Protein AF-A0A2N5J720-F1 (afdb_monomer_lite)

Foldseek 3Di:
DDQDFDDDDPDDPPGDGLVLAPDLVLLLLLLVLVCCLVPADLVLQLVQLLVQLVVLCVVDDDPVLVVLSVLSNVQSPDPDSVSVVCLCNPSDPNSSSSSVSPSRVPVDDPVVSVVSVVVSVVSNCRNVPDCPDPPDDD

Sequence (138 aa):
MKAGHVPGWAGGDAVVDVADFRGLEEYRQWLLMFRLLRDYPEGLIRSRGLARLPRIEARVRGSYYHGLVAEWRETLKDPDPDRLRSVALDVSQKGIDMRSIMPFAGVMGREDLMRVIGDSRNEWGKGFGIRRGPFAHR

Secondary structure (DSSP, 8-state):
-----PPPPTTS-----GGGSSSHHHHHHHHHHHHHHHHS-HHHHHHHHHHHHHHHHTT--SHHHHHHHHHHHHHHH-S-HHHHHHHHH--SHHHHHHHHS-TTTTTS-HHHHHHHHHHHHHHHHHHTT----S----

Organism: NCBI:txid2020964

Radius of gyration: 16.81 Å; chains: 1; bounding box: 58×27×43 Å

Structure (mmCIF, N/CA/C/O backbone):
data_AF-A0A2N5J720-F1
#
_entry.id   AF-A0A2N5J720-F1
#
loop_
_atom_site.group_PDB
_atom_site.id
_atom_site.type_symbol
_atom_site.label_atom_id
_atom_site.label_alt_id
_atom_site.label_comp_id
_atom_site.label_asym_id
_atom_site.label_entity_id
_atom_site.label_seq_id
_atom_site.pdbx_PDB_ins_code
_atom_site.Cartn_x
_atom_site.Cartn_y
_atom_site.Cartn_z
_atom_site.occupancy
_atom_site.B_iso_or_equiv
_atom_site.auth_seq_id
_atom_site.auth_comp_id
_atom_site.auth_asym_id
_atom_site.auth_atom_id
_atom_site.pdbx_PDB_model_num
ATOM 1 N N . MET A 1 1 ? 17.431 11.285 -24.023 1.00 28.83 1 MET A N 1
ATOM 2 C CA . MET A 1 1 ? 16.256 10.558 -24.550 1.00 28.83 1 MET A CA 1
ATOM 3 C C . MET A 1 1 ? 15.566 9.857 -23.388 1.00 28.83 1 MET A C 1
ATOM 5 O O . MET A 1 1 ? 16.245 9.129 -22.684 1.00 28.83 1 MET A O 1
ATOM 9 N N . LYS A 1 2 ? 14.275 10.190 -23.214 1.00 30.75 2 LYS A N 1
ATOM 10 C CA . LYS A 1 2 ? 13.207 9.675 -22.328 1.00 30.75 2 LYS A CA 1
ATOM 11 C C . LYS A 1 2 ? 13.585 9.238 -20.898 1.00 30.75 2 LYS A C 1
ATOM 13 O O . LYS A 1 2 ? 14.159 8.173 -20.698 1.00 30.75 2 LYS A O 1
ATOM 18 N N . ALA A 1 3 ? 13.174 10.068 -19.929 1.00 36.22 3 ALA A N 1
ATOM 19 C CA . ALA A 1 3 ? 12.994 9.694 -18.526 1.00 36.22 3 ALA A CA 1
ATOM 20 C C . ALA A 1 3 ? 12.171 8.398 -18.423 1.00 36.22 3 ALA A C 1
ATOM 22 O O . ALA A 1 3 ? 11.389 8.090 -19.330 1.00 36.22 3 ALA A O 1
ATOM 23 N N . GLY A 1 4 ? 12.409 7.614 -17.370 1.00 37.38 4 GLY A N 1
ATOM 24 C CA . GLY A 1 4 ? 11.773 6.317 -17.143 1.00 37.38 4 GLY A CA 1
ATOM 25 C C . GLY A 1 4 ? 10.255 6.451 -17.094 1.00 37.38 4 GLY A C 1
ATOM 26 O O . GLY A 1 4 ? 9.690 6.770 -16.061 1.00 37.38 4 GLY A O 1
ATOM 27 N N . HIS A 1 5 ? 9.609 6.225 -18.233 1.00 43.03 5 HIS A N 1
ATOM 28 C CA . HIS A 1 5 ? 8.168 6.321 -18.383 1.00 43.03 5 HIS A CA 1
ATOM 29 C C . HIS A 1 5 ? 7.509 5.068 -17.804 1.00 43.03 5 HIS A C 1
ATOM 31 O O . HIS A 1 5 ? 7.657 3.979 -18.365 1.00 43.03 5 HIS A O 1
ATOM 37 N N . VAL A 1 6 ? 6.777 5.225 -16.703 1.00 48.72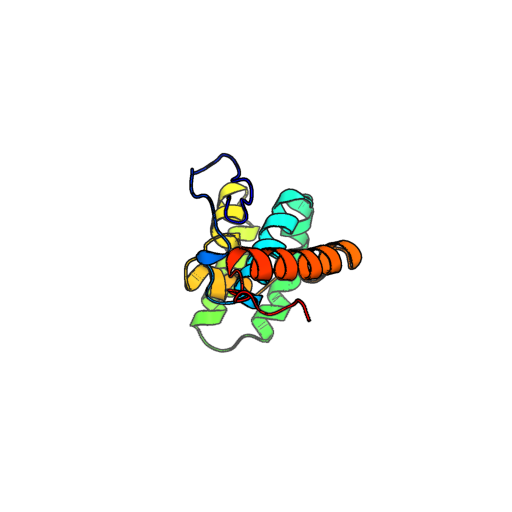 6 VAL A N 1
ATOM 38 C CA . VAL A 1 6 ? 5.854 4.205 -16.196 1.00 48.72 6 VAL A CA 1
ATOM 39 C C . VAL A 1 6 ? 4.466 4.532 -16.769 1.00 48.72 6 VAL A C 1
ATOM 41 O O . VAL A 1 6 ? 3.989 5.648 -16.566 1.00 48.72 6 VAL A O 1
ATOM 44 N N . PRO A 1 7 ? 3.818 3.629 -17.531 1.00 41.50 7 PRO A N 1
ATOM 45 C CA . PRO A 1 7 ? 2.522 3.915 -18.142 1.00 41.50 7 PRO A CA 1
ATOM 46 C C . PRO A 1 7 ? 1.456 4.232 -17.086 1.00 41.50 7 PRO A C 1
ATOM 48 O O . PRO A 1 7 ? 1.201 3.416 -16.197 1.00 41.50 7 PRO A O 1
ATOM 51 N N . GLY A 1 8 ? 0.830 5.406 -17.211 1.00 38.75 8 GLY A N 1
ATOM 52 C CA . GLY A 1 8 ? -0.324 5.818 -16.413 1.00 38.75 8 GLY A CA 1
ATOM 53 C C . GLY A 1 8 ? -1.569 5.002 -16.770 1.00 38.75 8 GLY A C 1
ATOM 54 O O . GLY A 1 8 ? -1.801 4.678 -17.936 1.00 38.75 8 GLY A O 1
ATOM 55 N N . TRP A 1 9 ? -2.350 4.638 -15.754 1.00 49.06 9 TRP A N 1
ATOM 56 C CA . TRP A 1 9 ? -3.625 3.939 -15.913 1.00 49.06 9 TRP A CA 1
ATOM 57 C C . TRP A 1 9 ? -4.767 4.950 -16.083 1.00 49.06 9 TRP A C 1
ATOM 59 O O . TRP A 1 9 ? -4.774 5.999 -15.442 1.00 49.06 9 TRP A O 1
ATOM 69 N N . ALA A 1 10 ? -5.720 4.627 -16.959 1.00 39.78 10 ALA A N 1
ATOM 70 C CA . ALA A 1 10 ? -6.844 5.488 -17.315 1.00 39.78 10 ALA A CA 1
ATOM 71 C C . ALA A 1 10 ? -7.727 5.791 -16.089 1.00 39.78 10 ALA A C 1
ATOM 73 O O . ALA A 1 10 ? -8.259 4.876 -15.466 1.00 39.78 10 ALA A O 1
ATOM 74 N N . GLY A 1 11 ? -7.858 7.078 -15.756 1.00 37.00 11 GLY A N 1
ATOM 75 C CA . GLY A 1 11 ? -8.601 7.580 -14.591 1.00 37.00 11 GLY A CA 1
ATOM 76 C C . GLY A 1 11 ? -8.141 8.962 -14.109 1.00 37.00 11 GLY A C 1
ATOM 77 O O . GLY A 1 11 ? -8.870 9.645 -13.399 1.00 37.00 11 GLY A O 1
ATOM 78 N N . GLY A 1 12 ? -6.964 9.410 -14.547 1.00 39.06 12 GLY A N 1
ATOM 79 C CA . GLY A 1 12 ? -6.474 10.777 -14.399 1.00 39.06 12 GLY A CA 1
ATOM 80 C C . GLY A 1 12 ? -5.048 10.859 -14.932 1.00 39.06 12 GLY A C 1
ATOM 81 O O . GLY A 1 12 ? -4.215 10.040 -14.559 1.00 39.06 12 GLY A O 1
ATOM 82 N 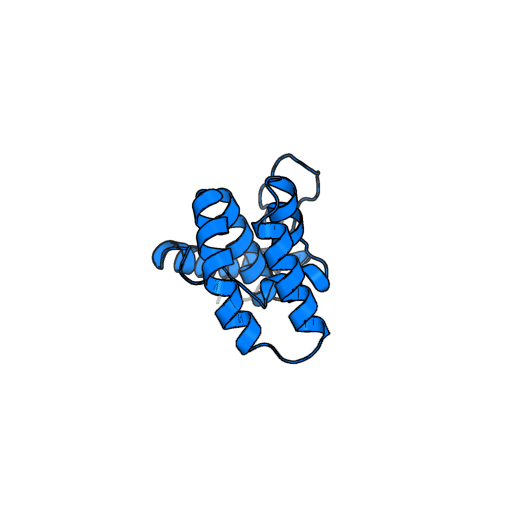N . ASP A 1 13 ? -4.776 11.817 -15.815 1.00 41.16 13 ASP A N 1
ATOM 83 C CA . ASP A 1 13 ? -3.532 11.983 -16.590 1.00 41.16 13 ASP A CA 1
ATOM 84 C C . ASP A 1 13 ? -2.273 12.335 -15.761 1.00 41.16 13 ASP A C 1
ATOM 86 O O . ASP A 1 13 ? -1.335 12.959 -16.259 1.00 41.16 13 ASP A O 1
ATOM 90 N N . ALA A 1 14 ? -2.212 11.949 -14.487 1.00 51.72 14 ALA A N 1
ATOM 91 C CA . ALA A 1 14 ? -1.008 12.083 -13.682 1.00 51.72 14 ALA A CA 1
ATOM 92 C C . ALA A 1 14 ? -0.038 10.944 -14.028 1.00 51.72 14 ALA A C 1
ATOM 94 O O . ALA A 1 14 ? -0.102 9.838 -13.488 1.00 51.72 14 ALA A O 1
ATOM 95 N N . VAL A 1 15 ? 0.867 11.220 -14.965 1.00 64.44 15 VAL A N 1
ATOM 96 C CA . VAL A 1 15 ? 2.057 10.395 -15.188 1.00 64.44 15 VAL A CA 1
ATOM 97 C C . VAL A 1 15 ? 2.943 10.536 -13.951 1.00 64.44 15 VAL A C 1
ATOM 99 O O . VAL A 1 15 ? 3.504 11.603 -13.730 1.00 64.44 15 VAL A O 1
ATOM 102 N N . VAL A 1 16 ? 3.043 9.474 -13.151 1.00 73.62 16 VAL A N 1
ATOM 103 C CA . VAL A 1 16 ? 3.946 9.423 -11.993 1.00 73.62 16 VAL A CA 1
ATOM 104 C C . VAL A 1 16 ? 5.357 9.093 -12.484 1.00 73.62 16 VAL A C 1
ATOM 106 O O . VAL A 1 16 ? 5.580 8.032 -13.075 1.00 73.62 16 VAL A O 1
ATOM 109 N N . ASP A 1 17 ? 6.303 9.999 -12.253 1.00 80.88 17 ASP A N 1
ATOM 110 C CA . ASP A 1 17 ? 7.725 9.827 -12.552 1.00 80.88 17 ASP A CA 1
ATOM 111 C C . ASP A 1 17 ? 8.479 9.395 -11.283 1.00 80.88 17 ASP A C 1
ATOM 113 O O . ASP A 1 17 ? 8.135 9.742 -10.156 1.00 80.88 17 ASP A O 1
ATOM 117 N N . VAL A 1 18 ? 9.575 8.662 -11.461 1.00 82.50 18 VAL A N 1
ATOM 118 C CA . VAL A 1 18 ? 10.556 8.367 -10.407 1.00 82.50 18 VAL A CA 1
ATOM 119 C C . VAL A 1 18 ? 11.017 9.649 -9.694 1.00 82.50 18 VAL A C 1
ATOM 121 O O . VAL A 1 18 ? 11.311 9.612 -8.498 1.00 82.50 18 VAL A O 1
ATOM 124 N N . ALA A 1 19 ? 11.074 10.774 -10.413 1.00 82.38 19 ALA A N 1
ATOM 125 C CA . ALA A 1 19 ? 11.438 12.084 -9.877 1.00 82.38 19 ALA A CA 1
ATOM 126 C C . ALA A 1 19 ? 10.423 12.673 -8.876 1.00 82.38 19 ALA A C 1
ATOM 128 O O . ALA A 1 19 ? 10.796 13.572 -8.122 1.00 82.38 19 ALA A O 1
ATOM 129 N N . ASP A 1 20 ? 9.187 12.163 -8.825 1.00 83.50 20 ASP A N 1
ATOM 130 C CA . ASP A 1 20 ? 8.163 12.611 -7.867 1.00 83.50 20 ASP A CA 1
ATOM 131 C C . ASP A 1 20 ? 8.442 12.122 -6.439 1.00 83.50 20 ASP A C 1
ATOM 133 O O . ASP A 1 20 ? 7.853 12.612 -5.475 1.00 83.50 20 ASP A O 1
ATOM 137 N N . PHE A 1 21 ? 9.357 11.162 -6.289 1.00 88.50 21 PHE A N 1
ATOM 138 C CA . PHE A 1 21 ? 9.658 10.523 -5.018 1.00 88.50 21 PHE A CA 1
ATOM 139 C C . PHE A 1 21 ? 10.951 11.053 -4.409 1.00 88.50 21 PHE A C 1
ATOM 141 O O . PHE A 1 21 ? 11.961 11.261 -5.083 1.00 88.50 21 PHE A O 1
ATOM 148 N N . ARG A 1 22 ? 10.970 11.179 -3.081 1.00 88.00 22 ARG A N 1
ATOM 149 C CA . ARG A 1 22 ? 12.142 11.704 -2.351 1.00 88.00 22 ARG A CA 1
ATOM 150 C C . ARG A 1 22 ? 13.283 10.701 -2.212 1.00 88.00 22 ARG A C 1
ATOM 152 O O . ARG A 1 22 ? 14.402 11.074 -1.864 1.00 88.00 22 ARG A O 1
ATOM 159 N N . GLY A 1 23 ? 13.009 9.422 -2.445 1.00 90.56 23 GLY A N 1
ATOM 160 C CA . GLY A 1 23 ? 13.990 8.360 -2.291 1.00 90.56 23 GLY A CA 1
ATOM 161 C C . GLY A 1 23 ? 13.538 7.029 -2.879 1.00 90.56 23 GLY A C 1
ATOM 162 O O . GLY A 1 23 ? 12.349 6.766 -3.049 1.00 90.56 23 GLY A O 1
ATOM 163 N N . LEU A 1 24 ? 14.514 6.150 -3.113 1.00 90.88 24 LEU A N 1
ATOM 164 C CA . LEU A 1 24 ? 14.297 4.808 -3.655 1.00 90.88 24 LEU A CA 1
ATOM 165 C C . LEU A 1 24 ? 13.293 3.986 -2.838 1.00 90.88 24 LEU A C 1
ATOM 167 O O . LEU A 1 24 ? 12.557 3.186 -3.405 1.00 90.88 24 LEU A O 1
ATOM 171 N N . GLU A 1 25 ? 13.286 4.132 -1.514 1.00 91.38 25 GLU A N 1
ATOM 172 C CA . GLU A 1 25 ? 12.358 3.382 -0.662 1.00 91.38 25 GLU A CA 1
ATOM 173 C C . GLU A 1 25 ? 10.912 3.854 -0.843 1.00 91.38 25 GLU A C 1
ATOM 175 O O . GLU A 1 25 ? 10.012 3.030 -0.970 1.00 91.38 25 GLU A O 1
ATOM 180 N N . GLU A 1 26 ? 10.701 5.166 -0.952 1.00 91.38 26 GLU A N 1
ATOM 181 C CA . GLU A 1 26 ? 9.388 5.757 -1.217 1.00 91.38 26 GLU A CA 1
ATOM 182 C C . GLU A 1 26 ? 8.851 5.302 -2.581 1.00 91.38 26 GLU A C 1
ATOM 184 O O . GLU A 1 26 ? 7.727 4.801 -2.681 1.00 91.38 26 GLU A O 1
ATOM 189 N N . TYR A 1 27 ? 9.709 5.357 -3.607 1.00 92.19 27 TYR A N 1
ATOM 190 C CA . TYR A 1 27 ? 9.394 4.849 -4.937 1.00 92.19 27 TYR A CA 1
ATOM 191 C C . TYR A 1 27 ? 9.086 3.349 -4.927 1.00 92.19 27 TYR A C 1
ATOM 193 O O . TYR A 1 27 ? 8.111 2.897 -5.521 1.00 92.19 27 TYR A O 1
ATOM 201 N N . ARG A 1 28 ? 9.887 2.548 -4.216 1.00 92.81 28 ARG A N 1
ATOM 202 C CA . ARG A 1 28 ? 9.678 1.099 -4.110 1.00 92.81 28 ARG A CA 1
ATOM 203 C C . ARG A 1 28 ? 8.341 0.768 -3.460 1.00 92.81 28 ARG A C 1
ATOM 205 O O . ARG A 1 28 ? 7.666 -0.145 -3.927 1.00 92.81 28 ARG A O 1
ATOM 212 N N . GLN A 1 29 ? 7.965 1.474 -2.397 1.00 92.50 29 GLN A N 1
ATOM 213 C CA . GLN A 1 29 ? 6.681 1.272 -1.728 1.00 92.50 29 GLN A CA 1
ATOM 214 C C . GLN A 1 29 ? 5.515 1.608 -2.658 1.00 92.50 29 GLN A C 1
ATOM 216 O O . GLN A 1 29 ? 4.543 0.854 -2.711 1.00 92.50 29 GLN A O 1
ATOM 221 N N . TRP A 1 30 ? 5.626 2.695 -3.425 1.00 93.56 30 TRP A N 1
ATOM 222 C CA . TRP A 1 30 ? 4.644 3.035 -4.451 1.00 93.56 30 TRP A CA 1
ATOM 223 C C . TRP A 1 30 ? 4.576 1.972 -5.554 1.00 93.56 30 TRP A C 1
ATOM 225 O O . TRP A 1 30 ? 3.493 1.477 -5.855 1.00 93.56 30 TRP A O 1
ATOM 235 N N . LEU A 1 31 ? 5.719 1.536 -6.092 1.00 93.00 31 LEU A N 1
ATOM 236 C CA . LEU A 1 31 ? 5.781 0.527 -7.153 1.00 93.00 31 LEU A CA 1
ATOM 237 C C . LEU A 1 31 ? 5.216 -0.820 -6.690 1.00 93.00 31 LEU A C 1
ATOM 239 O O . LEU A 1 31 ? 4.538 -1.507 -7.455 1.00 93.00 31 LEU A O 1
ATOM 243 N N . LEU A 1 32 ? 5.464 -1.191 -5.431 1.00 93.12 32 LEU A N 1
ATOM 244 C CA . LEU A 1 32 ? 4.867 -2.369 -4.811 1.00 93.12 32 LEU A CA 1
ATOM 245 C C . LEU A 1 32 ? 3.342 -2.253 -4.818 1.00 93.12 32 LEU A C 1
ATOM 247 O O . LEU A 1 32 ? 2.679 -3.176 -5.283 1.00 93.12 32 LEU A O 1
ATOM 251 N N . MET A 1 33 ? 2.793 -1.123 -4.364 1.00 93.00 33 MET A N 1
ATOM 252 C CA . MET A 1 33 ? 1.348 -0.881 -4.366 1.00 93.00 33 MET A CA 1
ATOM 253 C C . MET A 1 33 ? 0.755 -0.883 -5.774 1.00 93.00 33 MET A C 1
ATOM 255 O O . MET A 1 33 ? -0.271 -1.521 -6.002 1.00 93.00 33 MET A O 1
ATOM 259 N N . PHE A 1 34 ? 1.421 -0.233 -6.724 1.00 93.06 34 PHE A N 1
ATOM 260 C CA . PHE A 1 34 ? 1.007 -0.197 -8.121 1.00 93.06 34 PHE A CA 1
ATOM 261 C C . PHE A 1 34 ? 0.907 -1.604 -8.713 1.00 93.06 34 PHE A C 1
ATOM 263 O O . PHE A 1 34 ? -0.132 -1.978 -9.255 1.00 93.06 34 PHE A O 1
ATOM 270 N N . ARG A 1 35 ? 1.951 -2.427 -8.556 1.00 93.44 35 ARG A N 1
ATOM 271 C CA . ARG A 1 35 ? 1.936 -3.805 -9.071 1.00 93.44 35 ARG A CA 1
ATOM 272 C C . ARG A 1 35 ? 0.978 -4.705 -8.318 1.00 93.44 35 ARG A C 1
ATOM 274 O O . ARG A 1 35 ? 0.343 -5.546 -8.937 1.00 93.44 35 ARG A O 1
ATOM 281 N N . LEU A 1 36 ? 0.832 -4.508 -7.009 1.00 93.44 36 LEU A N 1
ATOM 282 C CA . LEU A 1 36 ? -0.163 -5.227 -6.227 1.00 93.44 36 LEU A CA 1
ATOM 283 C C . LEU A 1 36 ? -1.564 -4.996 -6.808 1.00 93.44 36 LEU A C 1
ATOM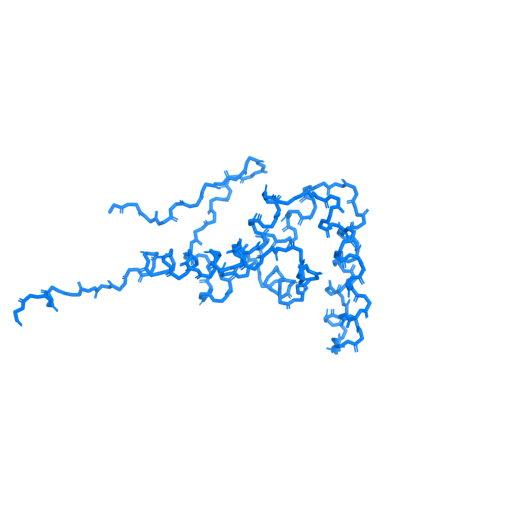 285 O O . LEU A 1 36 ? -2.254 -5.960 -7.108 1.00 93.44 36 LEU A O 1
ATOM 289 N N . LEU A 1 37 ? -1.958 -3.738 -7.018 1.00 92.31 37 LEU A N 1
ATOM 290 C CA . LEU A 1 37 ? -3.283 -3.387 -7.539 1.00 92.31 37 LEU A CA 1
ATOM 291 C C . LEU A 1 37 ? -3.490 -3.777 -9.006 1.00 92.31 37 LEU A C 1
ATOM 293 O O . LEU A 1 37 ? -4.624 -4.006 -9.417 1.00 92.31 37 LEU A O 1
ATOM 297 N N . ARG A 1 38 ? -2.411 -3.840 -9.791 1.00 92.25 38 ARG A N 1
ATOM 298 C CA . ARG A 1 38 ? -2.449 -4.227 -11.205 1.00 92.25 38 ARG A CA 1
ATOM 299 C C . ARG A 1 38 ? -2.524 -5.743 -11.400 1.00 92.25 38 ARG A C 1
ATOM 301 O O . ARG A 1 38 ? -3.269 -6.201 -12.259 1.00 92.25 38 ARG A O 1
ATOM 308 N N . ASP A 1 39 ? -1.734 -6.500 -10.639 1.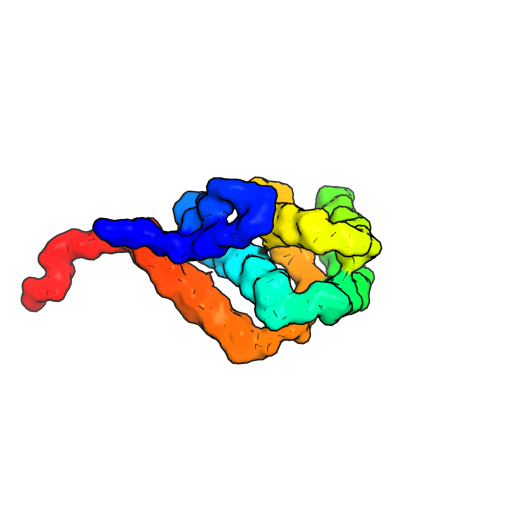00 93.56 39 ASP A N 1
ATOM 309 C CA . ASP A 1 39 ? -1.459 -7.916 -10.921 1.00 93.56 39 ASP A CA 1
ATOM 310 C C . ASP A 1 39 ? -2.255 -8.880 -10.026 1.00 93.56 39 ASP A C 1
ATOM 312 O O . ASP A 1 39 ? -2.358 -10.065 -10.343 1.00 93.56 39 ASP A O 1
ATOM 316 N N . TYR A 1 40 ? -2.816 -8.403 -8.908 1.00 93.19 40 TYR A N 1
ATOM 317 C CA . TYR A 1 40 ? -3.520 -9.245 -7.941 1.00 93.19 40 TYR A CA 1
ATOM 318 C C . TYR A 1 40 ? -5.024 -8.944 -7.907 1.00 93.19 40 TYR A C 1
ATOM 320 O O . TYR A 1 40 ? -5.426 -7.784 -8.002 1.00 93.19 40 TYR A O 1
ATOM 328 N N . PRO A 1 41 ? -5.884 -9.963 -7.702 1.00 94.12 41 PRO A N 1
ATOM 329 C CA . PRO A 1 41 ? -7.323 -9.749 -7.599 1.00 94.12 41 PRO A CA 1
ATOM 330 C C . PRO A 1 41 ? -7.683 -8.832 -6.429 1.00 94.12 41 PRO A C 1
ATOM 332 O O . PRO A 1 41 ? -7.292 -9.081 -5.286 1.00 94.12 41 PRO A O 1
ATOM 335 N N . GLU A 1 42 ? -8.508 -7.821 -6.682 1.00 92.25 42 GLU A N 1
ATOM 336 C CA . GLU A 1 42 ? -8.889 -6.832 -5.670 1.00 92.25 42 GLU A CA 1
ATOM 337 C C . GLU A 1 42 ? -9.544 -7.462 -4.431 1.00 92.25 42 GLU A C 1
ATOM 339 O O . GLU A 1 42 ? -9.215 -7.107 -3.300 1.00 92.25 42 GLU A O 1
ATOM 344 N N . GLY A 1 43 ? -10.397 -8.476 -4.613 1.00 93.88 43 GLY A N 1
ATOM 345 C CA . GLY A 1 43 ? -11.001 -9.208 -3.495 1.00 93.88 43 GLY A CA 1
ATOM 346 C C . GLY A 1 43 ? -9.966 -9.889 -2.586 1.00 93.88 43 GLY A C 1
ATOM 347 O O . GLY A 1 43 ? -10.130 -9.924 -1.362 1.00 93.88 43 GLY A O 1
ATOM 348 N N . LEU A 1 44 ? -8.854 -10.374 -3.152 1.00 94.12 44 LEU A N 1
ATOM 349 C CA . LEU A 1 44 ? -7.745 -10.930 -2.375 1.00 94.12 44 LEU A CA 1
ATOM 350 C C . LEU A 1 44 ? -7.023 -9.825 -1.592 1.00 94.12 44 LEU A C 1
ATOM 352 O O . LEU A 1 44 ? -6.751 -9.997 -0.404 1.00 94.12 44 LEU A O 1
ATOM 356 N N . ILE A 1 45 ? -6.751 -8.686 -2.234 1.00 94.94 45 ILE A N 1
ATOM 357 C CA . ILE A 1 45 ? -6.106 -7.522 -1.608 1.00 94.94 45 ILE A CA 1
ATOM 358 C C . ILE A 1 45 ? -6.942 -7.029 -0.421 1.00 94.94 45 ILE A C 1
ATOM 360 O O . ILE A 1 45 ? -6.420 -6.892 0.688 1.00 94.94 45 ILE A O 1
ATOM 364 N N . ARG A 1 46 ? -8.251 -6.837 -0.626 1.00 95.19 46 ARG A N 1
ATOM 365 C CA . ARG A 1 46 ? -9.199 -6.381 0.401 1.00 95.19 46 ARG A CA 1
ATOM 366 C C . ARG A 1 46 ? -9.280 -7.347 1.575 1.00 95.19 46 ARG A C 1
ATOM 368 O O . ARG A 1 46 ? -9.059 -6.946 2.717 1.00 95.19 46 ARG A O 1
ATOM 375 N N . SER A 1 47 ? -9.538 -8.627 1.307 1.00 95.06 47 SER A N 1
ATOM 376 C CA . SER A 1 47 ? -9.673 -9.646 2.358 1.00 95.06 47 SER A CA 1
ATOM 377 C C . SER A 1 47 ? -8.399 -9.800 3.195 1.00 95.06 47 SER A C 1
ATOM 379 O O . SER A 1 47 ? -8.462 -9.825 4.427 1.00 95.06 47 SER A O 1
ATOM 381 N N . ARG A 1 48 ? -7.224 -9.841 2.554 1.00 94.50 48 ARG A N 1
ATOM 382 C CA . ARG A 1 48 ? -5.931 -9.946 3.247 1.00 94.50 48 ARG A CA 1
ATOM 383 C C . ARG A 1 48 ? -5.573 -8.675 4.006 1.00 94.50 48 ARG A C 1
ATOM 385 O O . ARG A 1 48 ? -5.118 -8.779 5.145 1.00 94.50 48 ARG A O 1
ATOM 392 N N . GLY A 1 49 ? -5.818 -7.506 3.415 1.00 94.69 49 GLY A N 1
ATOM 393 C CA . GLY A 1 49 ? -5.615 -6.216 4.069 1.00 94.69 49 GLY A CA 1
ATOM 394 C C . GLY A 1 49 ? -6.438 -6.111 5.352 1.00 94.69 49 GLY A C 1
ATOM 395 O O . GLY A 1 49 ? -5.882 -5.887 6.427 1.00 94.69 49 GLY A O 1
ATOM 396 N N . LEU A 1 50 ? -7.744 -6.390 5.273 1.00 96.00 50 LEU A N 1
ATOM 397 C CA . LEU A 1 50 ? -8.653 -6.357 6.425 1.00 96.00 50 LEU A CA 1
ATOM 398 C C . LEU A 1 50 ? -8.236 -7.336 7.526 1.00 96.00 50 LEU A C 1
ATOM 400 O O . LEU A 1 50 ? -8.220 -6.966 8.699 1.00 96.00 50 LEU A O 1
ATOM 404 N N . ALA A 1 51 ? -7.836 -8.556 7.161 1.00 95.19 51 ALA A N 1
ATOM 405 C CA . ALA A 1 51 ? -7.359 -9.549 8.121 1.00 95.19 51 ALA A CA 1
ATOM 406 C C . ALA A 1 51 ? -6.067 -9.118 8.843 1.00 95.19 51 ALA A C 1
ATOM 408 O O . ALA A 1 51 ? -5.784 -9.581 9.952 1.00 95.19 51 ALA A O 1
ATOM 409 N N . ARG A 1 52 ? -5.258 -8.245 8.228 1.00 94.12 52 ARG A N 1
ATOM 410 C CA . ARG A 1 52 ? -3.980 -7.791 8.785 1.00 94.12 52 ARG A CA 1
ATOM 411 C C . ARG A 1 52 ? -4.113 -6.571 9.693 1.00 94.12 52 ARG A C 1
ATOM 413 O O . ARG A 1 52 ? -3.338 -6.475 10.649 1.00 94.12 52 ARG A O 1
ATOM 420 N N . LEU A 1 53 ? -5.069 -5.678 9.429 1.00 95.00 53 LEU A N 1
ATOM 421 C CA . LEU A 1 53 ? -5.208 -4.398 10.136 1.00 95.00 53 LEU A CA 1
ATOM 422 C C . LEU A 1 53 ? -5.210 -4.500 11.670 1.00 95.00 53 LEU A C 1
ATOM 424 O O . LEU A 1 53 ? -4.466 -3.731 12.274 1.00 95.00 53 LEU A O 1
ATOM 428 N N . PRO A 1 54 ? -5.905 -5.454 12.327 1.00 94.94 54 PRO A N 1
ATOM 429 C CA . PRO A 1 54 ? -5.890 -5.542 13.792 1.00 94.94 54 PRO A CA 1
ATOM 430 C C . PRO A 1 54 ? -4.483 -5.735 14.378 1.00 94.94 54 PRO A C 1
ATOM 432 O O . PRO A 1 54 ? -4.144 -5.197 15.429 1.00 94.94 54 PRO A O 1
ATOM 435 N N . ARG A 1 55 ? -3.614 -6.474 13.674 1.00 93.75 55 ARG A N 1
ATOM 436 C CA . ARG A 1 55 ? -2.224 -6.685 14.111 1.00 93.75 55 ARG A CA 1
ATOM 437 C C . ARG A 1 55 ? -1.370 -5.432 13.961 1.00 93.75 55 ARG A C 1
ATOM 439 O O . ARG A 1 55 ? -0.389 -5.288 14.685 1.00 93.75 55 ARG A O 1
ATOM 446 N N . ILE A 1 56 ? -1.691 -4.582 12.990 1.00 93.38 56 ILE A N 1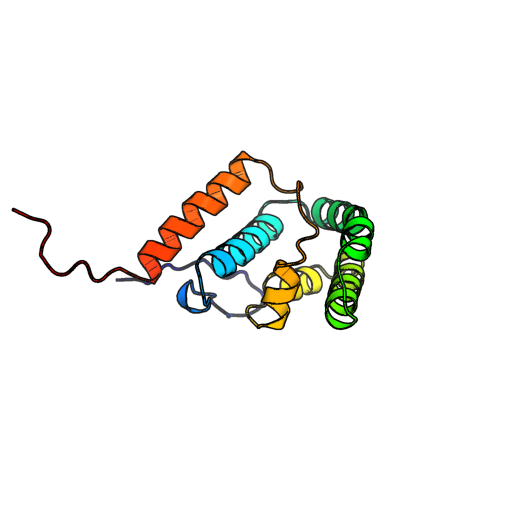
ATOM 447 C CA . ILE A 1 56 ? -0.995 -3.313 12.772 1.00 93.38 56 ILE A CA 1
ATOM 448 C C . ILE A 1 56 ? -1.472 -2.280 13.790 1.00 93.38 56 ILE A C 1
ATOM 450 O O . ILE A 1 56 ? -0.646 -1.629 14.422 1.00 93.38 56 ILE A O 1
ATOM 454 N N . GLU A 1 57 ? -2.783 -2.203 14.013 1.00 94.62 57 GLU A N 1
ATOM 455 C CA . GLU A 1 57 ? -3.416 -1.338 15.012 1.00 94.62 57 GLU A CA 1
ATOM 456 C C . GLU A 1 57 ? -2.821 -1.531 16.410 1.00 94.62 57 GLU A C 1
ATOM 458 O O . GLU A 1 57 ? -2.547 -0.558 17.101 1.00 94.62 57 GLU A O 1
ATOM 463 N N . ALA A 1 58 ? -2.528 -2.778 16.792 1.00 94.44 58 ALA A N 1
ATOM 464 C CA . ALA A 1 58 ? -1.894 -3.104 18.070 1.00 94.44 58 ALA A CA 1
ATOM 465 C C . ALA A 1 58 ? -0.422 -2.648 18.195 1.00 94.44 58 ALA A C 1
ATOM 467 O O . ALA A 1 58 ? 0.151 -2.717 19.282 1.00 94.44 58 ALA A O 1
ATOM 468 N N . ARG A 1 59 ? 0.229 -2.256 17.093 1.00 92.75 59 ARG A N 1
ATOM 469 C CA . ARG A 1 59 ? 1.664 -1.915 17.042 1.00 92.75 59 ARG A CA 1
ATOM 470 C C . ARG A 1 59 ? 1.927 -0.436 16.803 1.00 92.75 59 ARG A C 1
ATOM 472 O O . ARG A 1 59 ? 2.972 0.056 17.228 1.00 92.75 59 ARG A O 1
ATOM 479 N N . VAL A 1 60 ? 1.030 0.250 16.102 1.00 92.94 60 VAL A N 1
ATOM 480 C CA . VAL A 1 60 ? 1.142 1.695 15.891 1.00 92.94 60 VAL A CA 1
ATOM 481 C C . VAL A 1 60 ? 0.923 2.437 17.210 1.00 92.94 60 VAL A C 1
ATOM 483 O O . VAL A 1 60 ? 0.228 1.958 18.103 1.00 92.94 60 VAL A O 1
ATOM 486 N N . ARG A 1 61 ? 1.558 3.600 17.357 1.00 92.38 61 ARG A N 1
ATOM 487 C CA . ARG A 1 61 ? 1.431 4.454 18.543 1.00 92.38 61 ARG A CA 1
ATOM 488 C C . ARG A 1 61 ? 1.150 5.880 18.106 1.00 92.38 61 ARG A C 1
ATOM 490 O O . ARG A 1 61 ? 1.823 6.374 17.210 1.00 92.38 61 ARG A O 1
ATOM 497 N N . GLY A 1 62 ? 0.226 6.549 18.786 1.00 94.56 62 GLY A N 1
ATOM 498 C CA . GLY A 1 62 ? -0.138 7.939 18.509 1.00 94.56 62 GLY A CA 1
ATOM 499 C C . GLY A 1 62 ? -1.375 8.064 17.621 1.00 94.56 62 GLY A C 1
ATOM 500 O O . GLY A 1 62 ? -1.601 7.261 16.715 1.00 94.56 62 GLY A O 1
ATOM 501 N N . SER A 1 63 ? -2.185 9.086 17.902 1.00 95.19 63 SER A N 1
ATOM 502 C CA . SER A 1 63 ? -3.490 9.311 17.265 1.00 95.19 63 SER A CA 1
ATOM 503 C C . SER A 1 63 ? -3.401 9.429 15.745 1.00 95.19 63 SER A C 1
ATOM 505 O O . SER A 1 63 ? -4.262 8.899 15.050 1.00 95.19 63 SER A O 1
ATOM 507 N N . TYR A 1 64 ? -2.333 10.046 15.233 1.00 95.06 64 TYR A N 1
ATOM 508 C CA . TYR A 1 64 ? -2.085 10.175 13.798 1.00 95.06 64 TYR A CA 1
ATOM 509 C C . TYR A 1 64 ? -2.077 8.815 13.084 1.00 95.06 64 TYR A C 1
ATOM 511 O O . TYR A 1 64 ? -2.877 8.577 12.183 1.00 95.06 64 TYR A O 1
ATOM 519 N N . TYR A 1 65 ? -1.237 7.881 13.539 1.00 94.38 65 TYR A N 1
ATOM 520 C CA . TYR A 1 65 ? -1.108 6.569 12.904 1.00 94.38 65 TYR A CA 1
ATOM 521 C C . TYR A 1 65 ? -2.338 5.677 13.127 1.00 94.38 65 TYR A C 1
ATOM 523 O O . TYR A 1 65 ? -2.666 4.868 12.260 1.00 94.38 65 TYR A O 1
ATOM 531 N N . HIS A 1 66 ? -3.062 5.841 14.240 1.00 95.62 66 HIS A N 1
ATOM 532 C CA . HIS A 1 66 ? -4.378 5.211 14.398 1.00 95.62 66 HIS A CA 1
ATOM 533 C C . HIS A 1 66 ? -5.386 5.721 13.357 1.00 95.62 66 HIS A C 1
ATOM 535 O O . HIS A 1 66 ? -6.148 4.920 12.816 1.00 95.62 66 HIS A O 1
ATOM 541 N N . GLY A 1 67 ? -5.350 7.016 13.025 1.00 96.38 67 GLY A N 1
ATOM 542 C CA . GLY A 1 67 ? -6.146 7.597 11.942 1.00 96.38 67 GLY A CA 1
ATOM 543 C C . GLY A 1 67 ? -5.856 6.949 10.587 1.00 96.38 67 GLY A C 1
ATOM 544 O O . GLY A 1 67 ? -6.784 6.543 9.896 1.00 96.38 67 GLY A O 1
ATOM 545 N N . LEU A 1 68 ? -4.580 6.740 10.253 1.00 96.19 68 LEU A N 1
ATOM 546 C CA . LEU A 1 68 ? -4.182 6.064 9.009 1.00 96.19 68 LEU A CA 1
ATOM 547 C C . LEU A 1 68 ? -4.668 4.603 8.943 1.00 96.19 68 LEU A C 1
ATOM 549 O O . LEU A 1 68 ? -5.123 4.130 7.903 1.00 96.19 68 LEU A O 1
ATOM 553 N N . VAL A 1 69 ? -4.622 3.871 10.063 1.00 96.19 69 VAL A N 1
ATOM 554 C CA . VAL A 1 69 ? -5.176 2.505 10.144 1.00 96.19 69 VAL A CA 1
ATOM 555 C C . VAL A 1 69 ? -6.696 2.507 9.946 1.00 96.19 69 VAL A C 1
ATOM 557 O O . VAL A 1 69 ? -7.228 1.618 9.274 1.00 96.19 69 VAL A O 1
ATOM 560 N N . ALA A 1 70 ? -7.400 3.489 10.513 1.00 96.38 70 ALA A N 1
ATOM 561 C CA . ALA A 1 70 ? -8.838 3.646 10.318 1.00 96.38 70 ALA A CA 1
ATOM 562 C C . ALA A 1 70 ? -9.173 3.960 8.851 1.00 96.38 70 ALA A C 1
ATOM 564 O O . ALA A 1 70 ? -10.054 3.321 8.281 1.00 96.38 70 ALA A O 1
ATOM 565 N N . GLU A 1 71 ? -8.408 4.841 8.210 1.00 96.06 71 GLU A N 1
ATOM 566 C CA . GLU A 1 71 ? -8.578 5.176 6.796 1.00 96.06 71 GLU A CA 1
ATOM 567 C C . GLU A 1 71 ? -8.323 3.971 5.881 1.00 96.06 71 GLU A C 1
ATOM 569 O O . GLU A 1 71 ? -9.100 3.715 4.958 1.00 96.06 71 GLU A O 1
ATOM 574 N N . TRP A 1 72 ? -7.310 3.149 6.177 1.00 96.25 72 TRP A N 1
ATOM 575 C CA . TRP A 1 72 ? -7.124 1.869 5.488 1.00 96.25 72 TRP A CA 1
ATOM 576 C C . TRP A 1 72 ? -8.335 0.952 5.656 1.00 96.25 72 TRP A C 1
ATOM 578 O O . TRP A 1 72 ? -8.767 0.311 4.698 1.00 96.25 72 TRP A O 1
ATOM 588 N N . ARG A 1 73 ? -8.897 0.874 6.867 1.00 96.50 73 ARG A N 1
ATOM 589 C CA . ARG A 1 73 ? -10.073 0.044 7.154 1.00 96.50 73 ARG A CA 1
ATOM 590 C C . ARG A 1 73 ? -11.286 0.482 6.342 1.00 96.50 73 ARG A C 1
ATOM 592 O O . ARG A 1 73 ? -11.992 -0.381 5.828 1.00 96.50 73 ARG A O 1
ATOM 599 N N . GLU A 1 74 ? -11.535 1.783 6.250 1.00 96.81 74 GLU A N 1
ATOM 600 C CA . GLU A 1 74 ? -12.628 2.343 5.451 1.00 96.81 74 GLU A CA 1
ATOM 601 C C . GLU A 1 74 ? -12.411 2.067 3.966 1.00 96.81 74 GLU A C 1
ATOM 603 O O . GLU A 1 74 ? -13.269 1.476 3.317 1.00 96.81 74 GLU A O 1
ATOM 608 N N . THR A 1 75 ? -11.220 2.384 3.463 1.00 95.12 75 THR A N 1
ATOM 609 C CA . THR A 1 75 ? -10.836 2.191 2.060 1.00 95.12 75 THR A CA 1
ATOM 610 C C . THR A 1 75 ? -10.989 0.735 1.617 1.00 95.12 75 THR A C 1
ATOM 612 O O . THR A 1 75 ? -11.529 0.456 0.551 1.00 95.12 75 THR A O 1
ATOM 615 N N . LEU A 1 76 ? -10.564 -0.223 2.448 1.00 95.19 76 LEU A N 1
ATOM 616 C CA . LEU A 1 76 ? -10.650 -1.649 2.121 1.00 95.19 76 LEU A CA 1
ATOM 617 C C . LEU A 1 76 ? -12.079 -2.205 2.169 1.00 95.19 76 LEU A C 1
ATOM 619 O O . LEU A 1 76 ? -12.343 -3.220 1.519 1.00 95.19 76 LEU A O 1
ATOM 623 N N . LYS A 1 77 ? -12.984 -1.565 2.916 1.00 96.38 77 LYS A N 1
ATOM 624 C CA . LYS A 1 77 ? -14.413 -1.916 2.972 1.00 96.38 77 LYS A CA 1
ATOM 625 C C . LYS A 1 77 ? -15.237 -1.251 1.874 1.00 96.38 77 LYS A C 1
ATOM 627 O O . LYS A 1 77 ? -16.320 -1.746 1.579 1.00 96.38 77 LYS A O 1
ATOM 632 N N . ASP A 1 78 ? -14.752 -0.151 1.312 1.00 94.94 78 ASP A N 1
ATOM 633 C CA . ASP A 1 78 ? -15.458 0.581 0.267 1.00 94.94 78 ASP A CA 1
ATOM 634 C C . ASP A 1 78 ? -15.545 -0.259 -1.017 1.00 94.94 78 ASP A C 1
ATOM 636 O O . ASP A 1 78 ? -14.503 -0.703 -1.493 1.00 94.94 78 ASP A O 1
ATOM 640 N N . PRO A 1 79 ? -16.734 -0.520 -1.584 1.00 91.19 79 PRO A N 1
ATOM 641 C CA . PRO A 1 79 ? -16.854 -1.274 -2.829 1.00 91.19 79 PRO A CA 1
ATOM 642 C C . PRO A 1 79 ? -16.250 -0.557 -4.045 1.00 91.19 79 PRO A C 1
ATOM 644 O O . PRO A 1 79 ? -16.017 -1.216 -5.055 1.00 91.19 79 PRO A O 1
ATOM 647 N N . ASP A 1 80 ? -15.999 0.753 -3.968 1.00 90.12 80 ASP A N 1
ATOM 648 C CA . ASP A 1 80 ? -15.381 1.520 -5.043 1.00 90.12 80 ASP A CA 1
ATOM 649 C C . ASP A 1 80 ? -13.894 1.132 -5.215 1.00 90.12 80 ASP A C 1
ATOM 651 O O . ASP A 1 80 ? -13.080 1.324 -4.295 1.00 90.12 80 ASP A O 1
ATOM 655 N N . PRO A 1 81 ? -13.504 0.579 -6.380 1.00 82.00 81 PRO A N 1
ATOM 656 C CA . PRO A 1 81 ? -12.113 0.244 -6.666 1.00 82.00 81 PRO A CA 1
ATOM 657 C C . PRO A 1 81 ? -11.218 1.486 -6.794 1.00 82.00 81 PRO A C 1
ATOM 659 O O . PRO A 1 81 ? -10.022 1.420 -6.486 1.00 82.00 81 PRO A O 1
ATOM 662 N N . ASP A 1 82 ? -11.765 2.632 -7.202 1.00 88.25 82 ASP A N 1
ATOM 663 C CA . ASP A 1 82 ? -10.988 3.852 -7.420 1.00 88.25 82 ASP A CA 1
ATOM 664 C C . ASP A 1 82 ? -10.574 4.502 -6.103 1.00 88.25 82 ASP A C 1
ATOM 666 O O . ASP A 1 82 ? -9.475 5.054 -6.003 1.00 88.25 82 ASP A O 1
ATOM 670 N N . ARG A 1 83 ? -11.370 4.330 -5.042 1.00 90.38 83 ARG A N 1
ATOM 671 C CA . ARG A 1 83 ? -10.980 4.747 -3.690 1.00 90.38 83 ARG A CA 1
ATOM 672 C C . ARG A 1 83 ? -9.754 3.995 -3.179 1.00 90.38 83 ARG A C 1
ATOM 674 O O . ARG A 1 83 ? -8.863 4.597 -2.585 1.00 90.38 83 ARG A O 1
ATOM 681 N N . LEU A 1 84 ? -9.678 2.684 -3.415 1.00 91.06 84 LEU A N 1
ATOM 682 C CA . LEU A 1 84 ? -8.508 1.901 -3.012 1.00 91.06 84 LEU A CA 1
ATOM 683 C C . LEU A 1 84 ? -7.256 2.349 -3.767 1.00 91.06 84 LEU A C 1
ATOM 685 O O . LEU A 1 84 ? -6.188 2.482 -3.167 1.00 91.06 84 LEU A O 1
ATOM 689 N N . ARG A 1 85 ? -7.393 2.614 -5.068 1.00 90.19 85 ARG A N 1
ATOM 690 C CA . ARG A 1 85 ? -6.296 3.089 -5.917 1.00 90.19 85 ARG A CA 1
ATOM 691 C C . ARG A 1 85 ? -5.814 4.474 -5.506 1.00 90.19 85 ARG A C 1
ATOM 693 O O . ARG A 1 85 ? -4.607 4.652 -5.356 1.00 90.19 85 ARG A O 1
ATOM 700 N N . SER A 1 86 ? -6.726 5.421 -5.292 1.00 89.94 86 SER A N 1
ATOM 701 C CA . SER A 1 86 ? -6.376 6.804 -4.957 1.00 89.94 86 SER A CA 1
ATOM 702 C C . SER A 1 86 ? -5.569 6.883 -3.664 1.00 89.94 86 SER A C 1
ATOM 704 O O . SER A 1 86 ? -4.506 7.491 -3.648 1.00 89.94 86 SER A O 1
ATOM 706 N N . VAL A 1 87 ? -5.991 6.171 -2.616 1.00 91.62 87 VAL A N 1
ATOM 707 C CA . VAL A 1 87 ? -5.273 6.118 -1.332 1.00 91.62 87 VAL A CA 1
ATOM 708 C C . VAL A 1 87 ? -3.930 5.394 -1.459 1.00 91.62 87 VAL A C 1
ATOM 710 O O . VAL A 1 87 ? -2.916 5.846 -0.928 1.00 91.62 87 VAL A O 1
ATOM 713 N N . ALA A 1 88 ? -3.895 4.263 -2.164 1.00 91.50 88 ALA A N 1
ATOM 714 C CA . ALA A 1 88 ? -2.690 3.448 -2.299 1.00 91.50 88 ALA A CA 1
ATOM 715 C C . ALA A 1 88 ? -1.576 4.123 -3.112 1.00 91.50 88 ALA A C 1
ATOM 717 O O . ALA A 1 88 ? -0.392 3.901 -2.830 1.00 91.50 88 ALA A O 1
ATOM 718 N N . LEU A 1 89 ? -1.948 4.910 -4.124 1.00 91.56 89 LEU A N 1
ATOM 719 C CA . LEU A 1 89 ? -1.033 5.491 -5.109 1.00 91.56 89 LEU A CA 1
ATOM 720 C C . LEU A 1 89 ? -0.805 6.996 -4.926 1.00 91.56 89 LEU A C 1
ATOM 722 O O . LEU A 1 89 ? -0.037 7.571 -5.692 1.00 91.56 89 LEU A O 1
ATOM 726 N N . ASP A 1 90 ? -1.394 7.615 -3.898 1.00 90.31 90 ASP A N 1
ATOM 727 C CA . ASP A 1 90 ? -1.184 9.026 -3.559 1.00 90.31 90 ASP A CA 1
ATOM 728 C C . ASP A 1 90 ? 0.300 9.325 -3.274 1.00 90.31 90 ASP A C 1
ATOM 730 O O . ASP A 1 90 ? 0.917 8.720 -2.394 1.00 90.31 90 ASP A O 1
ATOM 734 N N . VAL A 1 91 ? 0.894 10.258 -4.015 1.00 87.81 91 VAL A N 1
ATOM 735 C CA . VAL A 1 91 ? 2.303 10.666 -3.869 1.00 87.81 91 VAL A CA 1
ATOM 736 C C . VAL A 1 91 ? 2.513 11.746 -2.798 1.00 87.81 91 VAL A C 1
ATOM 738 O O . VAL A 1 91 ? 3.647 12.109 -2.503 1.00 87.81 91 VAL A O 1
ATOM 741 N N . SER A 1 92 ? 1.444 12.249 -2.175 1.00 89.62 92 SER A N 1
ATOM 742 C CA . SER A 1 92 ? 1.532 13.203 -1.069 1.00 89.62 92 SER A CA 1
ATOM 743 C C . SER A 1 92 ? 2.220 12.603 0.166 1.00 89.62 92 SER A C 1
ATOM 745 O O . SER A 1 92 ? 2.321 11.384 0.325 1.00 89.62 92 SER A O 1
ATOM 747 N N . GLN A 1 93 ? 2.627 13.460 1.114 1.00 89.69 93 GLN A N 1
ATOM 748 C CA . GLN A 1 93 ? 3.149 13.009 2.413 1.00 89.69 93 GLN A CA 1
ATOM 749 C C . GLN A 1 93 ? 2.196 12.027 3.109 1.00 89.69 93 GLN A C 1
ATOM 751 O O . GLN A 1 93 ? 2.646 11.036 3.678 1.00 89.69 93 GLN A O 1
ATOM 756 N N . LYS A 1 94 ? 0.884 12.269 3.025 1.00 91.25 94 LYS A N 1
ATOM 757 C CA . LYS A 1 94 ? -0.121 11.390 3.621 1.00 91.25 94 LYS A CA 1
ATOM 758 C C . LYS A 1 94 ? -0.130 10.020 2.941 1.00 91.25 94 LYS A C 1
ATOM 760 O O . LYS A 1 94 ? -0.125 9.008 3.634 1.00 91.25 94 LYS A O 1
ATOM 765 N N . GLY A 1 95 ? -0.099 9.970 1.609 1.00 91.69 95 GLY A N 1
ATOM 766 C CA . GLY A 1 95 ? -0.035 8.713 0.858 1.00 91.69 95 GLY A CA 1
ATOM 767 C C . GLY A 1 95 ? 1.235 7.906 1.148 1.00 91.69 95 GLY A C 1
ATOM 768 O O . GLY A 1 95 ? 1.204 6.678 1.249 1.00 91.69 95 GLY A O 1
ATOM 769 N N . ILE A 1 96 ? 2.352 8.596 1.373 1.00 91.12 96 ILE A N 1
ATOM 770 C CA . ILE A 1 96 ? 3.616 7.985 1.801 1.00 91.12 96 ILE A CA 1
ATOM 771 C C . ILE A 1 96 ? 3.468 7.369 3.195 1.00 91.12 96 ILE A C 1
ATOM 773 O O . ILE A 1 96 ? 3.799 6.197 3.392 1.00 91.12 96 ILE A O 1
ATOM 777 N N . ASP A 1 97 ? 2.894 8.108 4.142 1.00 92.56 97 ASP A N 1
ATOM 778 C CA . ASP A 1 97 ? 2.649 7.602 5.492 1.00 92.56 97 ASP A CA 1
ATOM 779 C C . ASP A 1 97 ? 1.663 6.421 5.476 1.00 92.56 97 ASP A C 1
ATOM 781 O O . ASP A 1 97 ? 1.881 5.421 6.164 1.00 92.56 97 ASP A O 1
ATOM 785 N N . MET A 1 98 ? 0.633 6.467 4.627 1.00 93.19 98 MET A N 1
ATOM 786 C CA . MET A 1 98 ? -0.299 5.356 4.412 1.00 93.19 98 MET A CA 1
ATOM 787 C C . MET A 1 98 ? 0.422 4.095 3.929 1.00 93.19 98 MET A C 1
ATOM 789 O O . MET A 1 98 ? 0.185 3.011 4.467 1.00 93.19 98 MET A O 1
ATOM 793 N N . ARG A 1 99 ? 1.339 4.213 2.959 1.00 92.38 99 ARG A N 1
ATOM 794 C CA . ARG A 1 99 ? 2.137 3.080 2.458 1.00 92.38 99 ARG A CA 1
ATOM 795 C C . ARG A 1 99 ? 3.145 2.552 3.471 1.00 92.38 99 ARG A C 1
ATOM 797 O O . ARG A 1 99 ? 3.440 1.358 3.442 1.00 92.38 99 ARG A O 1
ATOM 804 N N . SER A 1 100 ? 3.628 3.386 4.390 1.00 87.94 100 SER A N 1
ATOM 805 C CA . SER A 1 100 ? 4.495 2.930 5.485 1.00 87.94 100 SER A CA 1
ATOM 806 C C . SER A 1 100 ? 3.776 1.937 6.417 1.00 87.94 100 SER A C 1
ATOM 808 O O . SER A 1 100 ? 4.386 1.012 6.957 1.00 87.94 100 SER A O 1
ATOM 810 N N . ILE A 1 101 ? 2.449 2.059 6.529 1.00 87.00 101 ILE A N 1
ATOM 811 C CA . ILE A 1 101 ? 1.556 1.147 7.250 1.00 87.00 101 ILE A CA 1
ATOM 812 C C . ILE A 1 101 ? 0.981 0.133 6.254 1.00 87.00 101 ILE A C 1
ATOM 814 O O . ILE A 1 101 ? -0.215 0.104 6.005 1.00 87.00 101 ILE A O 1
ATOM 818 N N . MET A 1 102 ? 1.828 -0.697 5.642 1.00 79.56 102 MET A N 1
ATOM 819 C CA . MET A 1 102 ? 1.420 -1.590 4.548 1.00 79.56 102 MET A CA 1
ATOM 820 C C . MET A 1 102 ? 0.608 -2.810 5.044 1.00 79.56 102 MET A C 1
ATOM 822 O O . MET A 1 102 ? 1.197 -3.755 5.589 1.00 79.56 102 MET A O 1
ATOM 826 N N . PRO A 1 103 ? -0.726 -2.887 4.826 1.00 82.62 103 PRO A N 1
ATOM 827 C CA . PRO A 1 103 ? -1.528 -4.011 5.316 1.00 82.62 103 PRO A CA 1
ATOM 828 C C . PRO A 1 103 ? -1.436 -5.258 4.423 1.00 82.62 103 PRO A C 1
ATOM 830 O O . PRO A 1 103 ? -1.980 -6.304 4.767 1.00 82.62 103 PRO A O 1
ATOM 833 N N . PHE A 1 104 ? -0.712 -5.186 3.304 1.00 86.69 104 PHE A N 1
ATOM 834 C CA . PHE A 1 104 ? -0.689 -6.219 2.261 1.00 86.69 104 PHE A CA 1
ATOM 835 C C . PHE A 1 104 ? 0.512 -7.169 2.335 1.00 86.69 104 PHE A C 1
ATOM 837 O O . PHE A 1 104 ? 0.815 -7.881 1.375 1.00 86.69 104 PHE A O 1
ATOM 844 N N . ALA A 1 105 ? 1.206 -7.204 3.475 1.00 79.94 105 ALA A N 1
ATOM 845 C CA . ALA A 1 105 ? 2.312 -8.129 3.690 1.00 79.94 105 ALA A CA 1
ATOM 846 C C . ALA A 1 105 ? 1.873 -9.585 3.431 1.00 79.94 105 ALA A C 1
ATOM 848 O O . ALA A 1 105 ? 0.972 -10.100 4.097 1.00 79.94 105 ALA A O 1
ATOM 849 N N . GLY A 1 106 ? 2.534 -10.245 2.477 1.00 81.88 106 GLY A N 1
ATOM 850 C CA . GLY A 1 106 ? 2.255 -11.631 2.090 1.00 81.88 106 GLY A CA 1
ATOM 851 C C . GLY A 1 106 ? 1.145 -11.819 1.051 1.00 81.88 106 GLY A C 1
ATOM 852 O O . GLY A 1 106 ? 0.814 -12.963 0.758 1.00 81.88 106 GLY A O 1
ATOM 853 N N . VAL A 1 107 ? 0.571 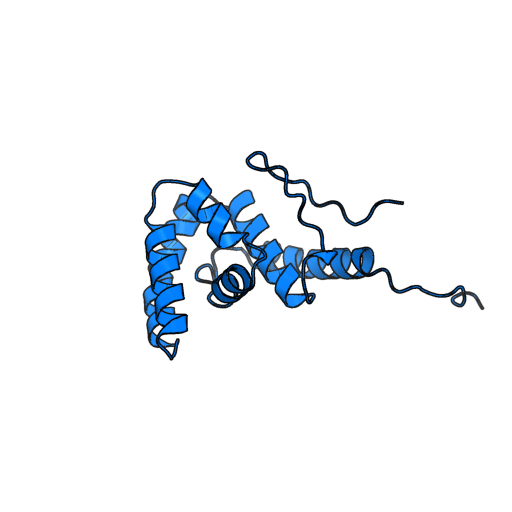-10.743 0.496 1.00 90.12 107 VAL A N 1
ATOM 854 C CA . VAL A 1 107 ? -0.298 -10.845 -0.692 1.00 90.12 107 VAL A CA 1
ATOM 855 C C . VAL A 1 107 ? 0.550 -11.082 -1.937 1.00 90.12 107 VAL A C 1
ATOM 857 O O . VAL A 1 107 ? 0.284 -12.012 -2.689 1.00 90.12 107 VAL A O 1
ATOM 860 N N . MET A 1 108 ? 1.600 -10.275 -2.111 1.00 92.75 108 MET A N 1
ATOM 861 C CA . MET A 1 108 ? 2.552 -10.438 -3.204 1.00 92.75 108 MET A CA 1
ATOM 862 C C . MET A 1 108 ? 3.483 -11.629 -2.946 1.00 92.75 108 MET A C 1
ATOM 864 O O . MET A 1 108 ? 4.058 -11.757 -1.859 1.00 92.75 108 MET A O 1
ATOM 868 N N . GLY A 1 109 ? 3.646 -12.487 -3.953 1.00 92.25 109 GLY A N 1
ATOM 869 C CA . GLY A 1 109 ? 4.584 -13.603 -3.926 1.00 92.25 109 GLY A CA 1
ATOM 870 C C . GLY A 1 109 ? 6.038 -13.137 -3.811 1.00 92.25 109 GLY A C 1
ATOM 871 O O . GLY A 1 109 ? 6.394 -12.024 -4.198 1.00 92.25 109 GLY A O 1
ATOM 872 N N . ARG A 1 110 ? 6.913 -14.007 -3.289 1.00 92.31 110 ARG A N 1
ATOM 873 C CA . ARG A 1 110 ? 8.332 -13.674 -3.071 1.00 92.31 110 ARG A CA 1
ATOM 874 C C . ARG A 1 110 ? 9.046 -13.281 -4.364 1.00 92.31 110 ARG A C 1
ATOM 876 O O . ARG A 1 110 ? 9.842 -12.349 -4.347 1.00 92.31 110 ARG A O 1
ATOM 883 N N . GLU A 1 111 ? 8.784 -13.979 -5.464 1.00 94.06 111 GLU A N 1
ATOM 884 C CA . GLU A 1 111 ? 9.406 -13.663 -6.753 1.00 94.06 111 GLU A CA 1
ATOM 885 C C . GLU A 1 111 ? 8.986 -12.288 -7.269 1.00 94.06 111 GLU A C 1
ATOM 887 O O . GLU A 1 111 ? 9.844 -11.492 -7.641 1.00 94.06 111 GLU A O 1
ATOM 892 N N . ASP A 1 112 ? 7.692 -11.972 -7.224 1.00 93.31 112 ASP A N 1
ATOM 893 C CA . ASP A 1 112 ? 7.173 -10.674 -7.660 1.00 93.31 112 ASP A CA 1
ATOM 894 C C . ASP A 1 112 ? 7.714 -9.532 -6.795 1.00 93.31 112 ASP A C 1
ATOM 896 O O . ASP A 1 112 ? 8.123 -8.496 -7.321 1.00 93.31 112 ASP A O 1
ATOM 900 N N . LEU A 1 113 ? 7.821 -9.751 -5.480 1.00 91.94 113 LEU A N 1
ATOM 901 C CA . LEU A 1 113 ? 8.464 -8.810 -4.565 1.00 91.94 113 LEU A CA 1
ATOM 902 C C . LEU A 1 113 ? 9.929 -8.563 -4.961 1.00 91.94 113 LEU A C 1
ATOM 904 O O . LEU A 1 113 ? 10.383 -7.420 -5.004 1.00 91.94 113 LEU A O 1
ATOM 908 N N . MET A 1 114 ? 10.676 -9.622 -5.286 1.00 93.56 114 MET A N 1
ATOM 909 C CA . MET A 1 114 ? 12.064 -9.493 -5.740 1.00 93.56 114 MET A CA 1
ATOM 910 C C . MET A 1 114 ? 12.162 -8.763 -7.083 1.00 93.56 114 MET A C 1
ATOM 912 O O . MET A 1 114 ? 13.081 -7.960 -7.258 1.00 93.56 114 MET A O 1
ATOM 916 N N . ARG A 1 115 ? 11.205 -8.968 -7.999 1.00 93.94 115 ARG A N 1
ATOM 917 C CA . ARG A 1 115 ? 11.116 -8.197 -9.249 1.00 93.94 115 ARG A CA 1
ATOM 918 C C . ARG A 1 115 ? 10.871 -6.715 -8.966 1.00 93.94 115 ARG A C 1
ATOM 920 O O . ARG A 1 115 ? 11.601 -5.890 -9.495 1.00 93.94 115 ARG A O 1
ATOM 927 N N . VAL A 1 116 ? 9.950 -6.361 -8.065 1.00 92.38 116 VAL A N 1
ATOM 928 C CA . VAL A 1 116 ? 9.738 -4.962 -7.631 1.00 92.38 116 VAL A CA 1
ATOM 929 C C . VAL A 1 116 ? 11.023 -4.349 -7.063 1.00 92.38 116 VAL A C 1
ATOM 931 O O . VAL A 1 116 ? 11.363 -3.207 -7.372 1.00 92.38 116 VAL A O 1
ATOM 934 N N . ILE A 1 117 ? 11.781 -5.093 -6.254 1.00 91.69 117 ILE A N 1
ATOM 935 C CA . ILE A 1 117 ? 13.059 -4.613 -5.704 1.00 91.69 117 ILE A CA 1
ATOM 936 C C . ILE A 1 117 ? 14.091 -4.376 -6.816 1.00 91.69 117 ILE A C 1
ATOM 938 O O . ILE A 1 117 ? 14.789 -3.361 -6.788 1.00 91.69 117 ILE A O 1
ATOM 942 N N . GLY A 1 118 ? 14.201 -5.295 -7.777 1.00 92.12 118 GLY A N 1
ATOM 943 C CA . GLY A 1 118 ? 15.096 -5.158 -8.927 1.00 92.12 118 GLY A CA 1
ATOM 944 C C . GLY A 1 118 ? 14.725 -3.966 -9.808 1.00 92.12 118 GLY A C 1
ATOM 945 O O . GLY A 1 118 ? 15.572 -3.118 -10.094 1.00 92.12 118 GLY A O 1
ATOM 946 N N . ASP A 1 119 ? 13.449 -3.863 -10.161 1.00 91.62 119 ASP A N 1
ATOM 947 C CA . ASP A 1 119 ? 12.935 -2.837 -11.064 1.00 91.62 119 ASP A CA 1
ATOM 948 C C . ASP A 1 119 ? 12.994 -1.451 -10.425 1.00 91.62 119 ASP A C 1
ATOM 950 O O . ASP A 1 119 ? 13.532 -0.536 -11.043 1.00 91.62 119 ASP A O 1
ATOM 954 N N . SER A 1 120 ? 12.610 -1.321 -9.147 1.00 91.88 120 SER A N 1
ATOM 955 C CA . SER A 1 120 ? 12.732 -0.051 -8.415 1.00 91.88 120 SER A CA 1
ATOM 956 C C . SER A 1 120 ? 14.163 0.484 -8.418 1.00 91.88 120 SER A C 1
ATOM 958 O O . SER A 1 120 ? 14.373 1.674 -8.622 1.00 91.88 120 SER A O 1
ATOM 960 N N . ARG A 1 121 ? 15.175 -0.378 -8.246 1.00 91.00 121 ARG A N 1
ATOM 961 C CA . ARG A 1 121 ? 16.592 0.026 -8.307 1.00 91.00 121 ARG A CA 1
ATOM 962 C C . ARG A 1 121 ? 17.013 0.448 -9.711 1.00 91.00 121 ARG A C 1
ATOM 964 O O . ARG A 1 121 ? 17.718 1.445 -9.859 1.00 91.00 121 ARG A O 1
ATOM 971 N N . ASN A 1 122 ? 16.608 -0.314 -10.722 1.00 89.00 122 ASN A N 1
ATOM 972 C CA . ASN A 1 122 ? 16.952 -0.043 -12.115 1.00 89.00 122 ASN A CA 1
ATOM 973 C C . ASN A 1 122 ? 16.332 1.268 -12.605 1.00 89.00 122 ASN A C 1
ATOM 975 O O . ASN A 1 122 ? 17.012 2.079 -13.227 1.00 89.00 122 ASN A O 1
ATOM 979 N N . GLU A 1 123 ? 15.050 1.475 -12.327 1.00 88.19 123 GLU A N 1
ATOM 980 C CA . GLU A 1 123 ? 14.305 2.676 -12.699 1.00 88.19 123 GLU A CA 1
ATOM 981 C C . GLU A 1 123 ? 14.815 3.891 -11.924 1.00 88.19 123 GLU A C 1
ATOM 983 O O . GLU A 1 123 ? 15.091 4.915 -12.543 1.00 88.19 123 GLU A O 1
ATOM 988 N N . TRP A 1 124 ? 15.085 3.753 -10.620 1.00 85.31 124 TRP A N 1
ATOM 989 C CA . TRP A 1 124 ? 15.711 4.809 -9.818 1.00 85.31 124 TRP A CA 1
ATOM 990 C C . TRP A 1 124 ? 17.071 5.239 -10.371 1.00 85.31 124 TRP A C 1
ATOM 992 O O . TRP A 1 124 ? 17.323 6.427 -10.563 1.00 85.31 124 TRP A O 1
ATOM 1002 N N . GLY A 1 125 ? 17.944 4.279 -10.693 1.00 82.44 125 GLY A N 1
ATOM 1003 C CA . GLY A 1 125 ? 19.264 4.561 -11.265 1.00 82.44 125 GLY A CA 1
ATOM 1004 C C . GLY A 1 125 ? 19.213 5.209 -12.654 1.00 82.44 125 GLY A C 1
ATOM 1005 O O . GLY A 1 125 ? 20.117 5.968 -13.004 1.00 82.44 125 GLY A O 1
ATOM 1006 N N . LYS A 1 126 ? 18.161 4.936 -13.436 1.00 79.50 126 LYS A N 1
ATOM 1007 C CA . LYS A 1 126 ? 17.925 5.548 -14.754 1.00 79.50 126 LYS A CA 1
ATOM 1008 C C . LYS A 1 126 ? 17.286 6.937 -14.645 1.00 79.50 126 LYS A C 1
ATOM 1010 O O . LYS A 1 126 ? 17.707 7.833 -15.370 1.00 79.50 126 LYS A O 1
ATOM 1015 N N . GLY A 1 127 ? 16.310 7.119 -13.753 1.00 65.75 127 GLY A N 1
ATOM 1016 C CA . GLY A 1 127 ? 15.600 8.384 -13.523 1.00 65.75 127 GLY A CA 1
ATOM 1017 C C . GLY A 1 127 ? 16.489 9.454 -12.892 1.00 65.75 127 GLY A C 1
ATOM 1018 O O . GLY A 1 127 ? 16.487 10.599 -13.330 1.00 65.75 127 GLY A O 1
ATOM 1019 N N . PHE A 1 128 ? 17.352 9.059 -11.953 1.00 54.53 128 PHE A N 1
ATOM 1020 C CA . PHE A 1 128 ? 18.338 9.944 -11.325 1.00 54.53 128 PHE A CA 1
ATOM 1021 C C . PHE A 1 128 ? 19.697 9.943 -12.005 1.00 54.53 128 PHE A C 1
ATOM 1023 O O . PHE A 1 128 ? 20.653 10.386 -11.372 1.00 54.53 128 PHE A O 1
ATOM 1030 N N . GLY A 1 129 ? 19.774 9.433 -13.246 1.00 44.72 129 GLY A N 1
ATOM 1031 C CA . GLY A 1 129 ? 20.977 9.295 -14.059 1.00 44.72 129 GLY A CA 1
ATOM 1032 C C . GLY A 1 129 ? 22.177 9.982 -13.434 1.00 44.72 129 GLY A C 1
ATOM 1033 O O . GLY A 1 129 ? 22.373 11.186 -13.613 1.00 44.72 129 GLY A O 1
ATOM 1034 N N . ILE A 1 130 ? 22.947 9.198 -12.668 1.00 41.91 130 ILE A N 1
ATOM 1035 C CA . ILE A 1 130 ? 24.330 9.509 -12.341 1.00 41.91 130 ILE A CA 1
ATOM 1036 C C . ILE A 1 130 ? 24.877 10.106 -13.631 1.00 41.91 130 ILE A C 1
ATOM 1038 O O . ILE A 1 130 ? 24.952 9.399 -14.642 1.00 41.91 130 ILE A O 1
ATOM 1042 N N . ARG A 1 131 ? 25.198 11.407 -13.626 1.00 37.00 131 ARG A N 1
ATOM 1043 C CA . ARG A 1 131 ? 26.116 11.973 -14.606 1.00 37.00 131 ARG A CA 1
ATOM 1044 C C . ARG A 1 131 ? 27.389 11.167 -14.410 1.00 37.00 131 ARG A C 1
ATOM 1046 O O . ARG A 1 131 ? 28.256 11.547 -13.630 1.00 37.00 131 ARG A O 1
ATOM 1053 N N . ARG A 1 132 ? 27.497 10.008 -15.058 1.00 39.09 132 ARG A N 1
ATOM 1054 C CA . ARG A 1 132 ? 28.789 9.421 -15.335 1.00 39.09 132 ARG A CA 1
ATOM 1055 C C . ARG A 1 132 ? 29.400 10.435 -16.280 1.00 39.09 132 ARG A C 1
ATOM 1057 O O . ARG A 1 132 ? 29.097 10.456 -17.469 1.00 39.09 132 ARG A O 1
ATOM 1064 N N . GLY A 1 133 ? 30.153 11.363 -15.691 1.00 32.22 133 GLY A N 1
ATOM 1065 C CA . GLY A 1 133 ? 31.100 12.172 -16.429 1.00 32.22 133 GLY A CA 1
ATOM 1066 C C . GLY A 1 133 ? 31.961 11.247 -17.294 1.00 32.22 133 GLY A C 1
ATOM 1067 O O . GLY A 1 133 ? 32.035 10.045 -17.025 1.00 32.22 133 GLY A O 1
ATOM 1068 N N . PRO A 1 134 ? 32.593 11.779 -18.343 1.00 36.16 134 PRO A N 1
ATOM 1069 C CA . PRO A 1 134 ? 33.144 11.010 -19.461 1.00 36.16 134 PRO A CA 1
ATOM 1070 C C . PRO A 1 134 ? 34.358 10.114 -19.130 1.00 36.16 134 PRO A C 1
ATOM 1072 O O . PRO A 1 134 ? 35.100 9.733 -20.026 1.00 36.16 134 PRO A O 1
ATOM 1075 N N . PHE A 1 135 ? 34.575 9.720 -17.878 1.00 43.06 135 PHE A N 1
ATOM 1076 C CA . PHE A 1 135 ? 35.720 8.922 -17.458 1.00 43.06 135 PHE A CA 1
ATOM 1077 C C . PHE A 1 135 ? 35.286 7.533 -16.993 1.00 43.06 135 PHE A C 1
ATOM 1079 O O . PHE A 1 135 ? 35.179 7.249 -15.805 1.00 43.06 135 PHE A O 1
ATOM 1086 N N . ALA A 1 136 ? 35.036 6.657 -17.963 1.00 40.75 136 ALA A N 1
ATOM 1087 C CA . ALA A 1 136 ? 35.098 5.210 -17.766 1.00 40.75 136 ALA A CA 1
ATOM 1088 C C . ALA A 1 136 ? 35.561 4.516 -19.056 1.00 40.75 136 ALA A C 1
ATOM 1090 O O . ALA A 1 136 ? 34.942 3.569 -19.520 1.00 40.75 136 ALA A O 1
ATOM 1091 N N . HIS A 1 137 ? 36.642 5.029 -19.645 1.00 39.31 137 HIS A N 1
ATOM 1092 C CA . HIS A 1 137 ? 37.524 4.291 -20.545 1.00 39.31 137 HIS A CA 1
ATOM 1093 C C . HIS A 1 137 ? 38.931 4.876 -20.417 1.00 39.31 137 HIS A C 1
ATOM 1095 O O . HIS A 1 137 ? 39.233 5.895 -21.037 1.00 39.31 137 HIS A O 1
ATOM 1101 N N . ARG A 1 138 ? 39.757 4.244 -19.583 1.00 38.41 138 ARG A N 1
ATOM 1102 C CA . ARG A 1 138 ? 41.140 3.821 -19.854 1.00 38.41 138 ARG A CA 1
ATOM 1103 C C . ARG A 1 138 ? 41.750 3.251 -18.584 1.00 38.41 138 ARG A C 1
ATOM 1105 O O . ARG A 1 138 ? 41.585 3.896 -17.529 1.00 38.41 138 ARG A O 1
#

pLDDT: mean 81.76, std 20.25, range [28.83, 96.81]